Protein AF-A0A3N4JJE4-F1 (afdb_monomer)

InterPro domains:
  IPR036397 Ribonuclease H superfamily [G3DSA:3.30.420.10] (1-73)

Solvent-accessible surface area (backbone atoms only — not comparable to full-atom values): 4591 Å² total; per-residue (Å²): 146,62,65,83,76,39,56,66,56,50,53,52,49,52,52,52,51,54,56,58,65,55,46,78,82,54,79,79,84,45,73,70,55,46,52,51,50,53,52,55,55,54,71,66,59,47,71,67,57,52,52,52,51,48,57,50,41,56,60,48,50,54,51,27,61,77,49,75,70,49,88,85,80,82,128

Mean predicted aligned error: 6.0 Å

Radius of gyration: 15.22 Å; Cα contacts (8 Å, |Δi|>4): 33; chains: 1; bounding box: 35×24×41 Å

Nearest PDB structures (foldseek):
  3f27-assembly1_D  TM=5.144E-01  e=4.057E+00  Mus musculus
  4y60-assembly1_C  TM=4.651E-01  e=6.169E+00  Mus musculus

Sequence (75 aa):
NSPNFNPIEHIWRLMKWRILRHQGTESITTPRAMELVLKEEWEKITIEEINHEIVKLLDIMVRCMVTNGGNKFHA

Secondary structure (DSSP, 8-state):
--GGG-HHHHHHHHHHHHHHHHTTTS---SHHHHHHHHHHHHHT--HHHHHHHHHHHHHHHHHHHHTTT------

Foldseek 3Di:
DCCLLPLVVVVVVVLVVVVVVVVVVPDPDDPVSVVVSSVVSVVPQDPVNSVVSNVCSVVQVVVCVVVVNDDPRDD

Organism: NCBI:txid1336337

pLDDT: mean 85.19, std 10.93, range [44.56, 95.81]

Structure (mmCIF, N/CA/C/O backbone):
data_AF-A0A3N4JJE4-F1
#
_entry.id   AF-A0A3N4JJE4-F1
#
loop_
_atom_site.group_PDB
_atom_site.id
_atom_site.type_symbol
_atom_site.label_atom_id
_atom_site.label_alt_id
_atom_site.label_comp_id
_atom_site.label_asym_id
_atom_site.label_entity_id
_atom_site.label_seq_id
_atom_site.pdbx_PDB_ins_code
_atom_site.Cartn_x
_atom_site.Cartn_y
_atom_site.Cartn_z
_atom_site.occupancy
_atom_site.B_iso_or_equiv
_atom_site.auth_seq_id
_atom_site.auth_comp_id
_atom_site.auth_asym_id
_atom_site.auth_atom_id
_atom_site.pdbx_PDB_model_num
ATOM 1 N N . ASN A 1 1 ? 16.392 13.275 -6.551 1.00 70.00 1 ASN A N 1
ATOM 2 C CA . ASN A 1 1 ? 15.062 13.710 -7.040 1.00 70.00 1 ASN A CA 1
ATOM 3 C C . ASN A 1 1 ? 14.400 12.633 -7.893 1.00 70.00 1 ASN A C 1
ATOM 5 O O . ASN A 1 1 ? 14.044 12.904 -9.029 1.00 70.00 1 ASN A O 1
ATOM 9 N N . SER A 1 2 ? 14.222 11.420 -7.357 1.00 81.75 2 SER A N 1
ATOM 10 C CA . SER A 1 2 ? 13.745 10.273 -8.151 1.00 81.75 2 SER A CA 1
ATOM 11 C C . SER A 1 2 ? 12.777 9.365 -7.368 1.00 81.75 2 SER A C 1
ATOM 13 O O . SER A 1 2 ? 12.962 8.151 -7.372 1.00 81.75 2 SER A O 1
ATOM 15 N N . PRO A 1 3 ? 11.753 9.917 -6.681 1.00 84.44 3 PRO A N 1
ATOM 16 C CA . PRO A 1 3 ? 10.832 9.116 -5.864 1.00 84.44 3 PRO A CA 1
ATOM 17 C C . PRO A 1 3 ? 10.071 8.061 -6.683 1.00 84.44 3 PRO A C 1
ATOM 19 O O . PRO A 1 3 ? 9.765 6.997 -6.168 1.00 84.44 3 PRO A O 1
ATOM 22 N N . ASN A 1 4 ? 9.858 8.290 -7.986 1.00 82.25 4 ASN A N 1
ATOM 23 C CA . ASN A 1 4 ? 9.180 7.338 -8.880 1.00 82.25 4 ASN A CA 1
ATOM 24 C C . ASN A 1 4 ? 9.941 6.015 -9.091 1.00 82.25 4 ASN A C 1
ATOM 26 O O . ASN A 1 4 ? 9.379 5.077 -9.640 1.00 82.25 4 ASN A O 1
ATOM 30 N N . PHE A 1 5 ? 11.213 5.938 -8.687 1.00 83.69 5 PHE A N 1
ATOM 31 C CA . PHE A 1 5 ? 12.004 4.703 -8.737 1.00 83.69 5 PHE A CA 1
ATOM 32 C C . PHE A 1 5 ? 12.046 3.975 -7.391 1.00 83.69 5 PHE A C 1
ATOM 34 O O . PHE A 1 5 ? 12.696 2.939 -7.278 1.00 83.69 5 PHE A O 1
ATOM 41 N N . ASN A 1 6 ? 11.381 4.512 -6.366 1.00 88.56 6 ASN A N 1
ATOM 42 C CA . ASN A 1 6 ? 11.286 3.888 -5.060 1.00 88.56 6 ASN A CA 1
ATOM 43 C C . ASN A 1 6 ? 9.902 3.232 -4.907 1.00 88.56 6 ASN A C 1
ATOM 45 O O . ASN A 1 6 ? 8.910 3.955 -4.789 1.00 88.56 6 ASN A O 1
ATOM 49 N N . PRO A 1 7 ? 9.803 1.890 -4.870 1.00 85.44 7 PRO A N 1
ATOM 50 C CA . PRO A 1 7 ? 8.514 1.199 -4.818 1.00 85.44 7 PRO A CA 1
ATOM 51 C C . PRO A 1 7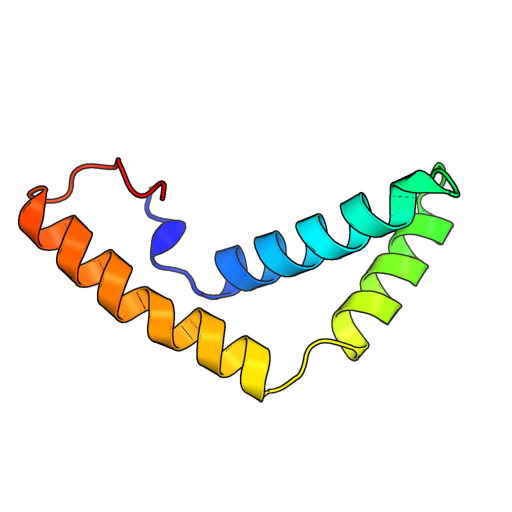 ? 7.671 1.588 -3.600 1.00 85.44 7 PRO A C 1
ATOM 53 O O . PRO A 1 7 ? 6.445 1.573 -3.682 1.00 85.44 7 PRO A O 1
ATOM 56 N N . ILE A 1 8 ? 8.293 2.000 -2.488 1.00 89.38 8 ILE A N 1
ATOM 57 C CA . ILE A 1 8 ? 7.543 2.397 -1.289 1.00 89.38 8 ILE A CA 1
ATOM 58 C C . ILE A 1 8 ? 6.656 3.629 -1.534 1.00 89.38 8 ILE A C 1
ATOM 60 O O . ILE A 1 8 ? 5.582 3.733 -0.954 1.00 89.38 8 ILE A O 1
ATOM 64 N N . GLU A 1 9 ? 7.040 4.523 -2.453 1.00 90.69 9 GLU A N 1
ATOM 65 C CA . GLU A 1 9 ? 6.240 5.700 -2.820 1.00 90.69 9 GLU A CA 1
ATOM 66 C C . GLU A 1 9 ? 4.932 5.302 -3.516 1.00 90.69 9 GLU A C 1
ATOM 68 O O . GLU A 1 9 ? 3.909 5.983 -3.396 1.00 90.69 9 GLU A O 1
ATOM 73 N N . HIS A 1 10 ? 4.937 4.175 -4.230 1.00 90.75 10 HIS A N 1
ATOM 74 C CA . HIS A 1 10 ? 3.732 3.627 -4.845 1.00 90.75 10 HIS A CA 1
ATOM 75 C C . HIS A 1 10 ? 2.812 3.008 -3.795 1.00 90.75 10 HIS A C 1
ATOM 77 O O . HIS A 1 10 ? 1.604 3.242 -3.830 1.00 90.75 10 HIS A O 1
ATOM 83 N N . ILE A 1 11 ? 3.385 2.307 -2.813 1.00 92.06 11 ILE A N 1
ATOM 84 C CA . ILE A 1 11 ? 2.634 1.770 -1.673 1.00 92.06 11 ILE A CA 1
ATOM 85 C C . ILE A 1 11 ? 1.984 2.908 -0.873 1.00 92.06 11 ILE A C 1
ATOM 87 O O . ILE A 1 11 ? 0.790 2.851 -0.577 1.00 92.06 11 ILE A O 1
ATOM 91 N N . TRP A 1 12 ? 2.709 4.000 -0.613 1.00 92.62 12 TRP A N 1
ATOM 92 C CA . TRP A 1 12 ? 2.136 5.186 0.032 1.00 92.62 12 TRP A CA 1
ATOM 93 C C . TRP A 1 12 ? 1.008 5.822 -0.779 1.00 92.62 12 TRP A C 1
ATOM 95 O O . TRP A 1 12 ? 0.001 6.253 -0.209 1.00 92.62 12 TRP A O 1
ATOM 105 N N . ARG A 1 13 ? 1.127 5.853 -2.110 1.00 91.44 13 ARG A N 1
ATOM 106 C CA . ARG A 1 13 ? 0.058 6.340 -2.992 1.00 91.44 13 ARG A CA 1
ATOM 107 C C . ARG A 1 13 ? -1.186 5.451 -2.923 1.00 91.44 13 ARG A C 1
ATOM 109 O O . ARG A 1 13 ? -2.289 5.993 -2.838 1.00 91.44 13 ARG A O 1
ATOM 116 N N . LEU A 1 14 ? -1.013 4.128 -2.917 1.00 91.31 14 LEU A N 1
ATOM 117 C CA . LEU A 1 14 ? -2.098 3.157 -2.753 1.00 91.31 14 LEU A CA 1
ATOM 118 C C . LEU A 1 14 ? -2.823 3.366 -1.417 1.00 91.31 14 LEU A C 1
ATOM 120 O O . LEU A 1 14 ? -4.043 3.534 -1.408 1.00 91.31 14 LEU A O 1
ATOM 124 N N . MET A 1 15 ? -2.081 3.441 -0.308 1.00 92.12 15 MET A N 1
ATOM 125 C CA . MET A 1 15 ? -2.653 3.701 1.019 1.00 92.12 15 MET A CA 1
ATOM 126 C C . MET A 1 15 ? -3.436 5.009 1.054 1.00 92.12 15 MET A C 1
ATOM 128 O O . MET A 1 15 ? -4.589 5.037 1.481 1.00 92.12 15 MET A O 1
ATOM 132 N N . LYS A 1 16 ? -2.841 6.095 0.549 1.00 91.25 16 LYS A N 1
ATOM 133 C CA . LYS A 1 16 ? -3.503 7.402 0.505 1.00 91.25 16 LYS A CA 1
ATOM 134 C C . LYS A 1 16 ? -4.805 7.342 -0.295 1.00 91.25 16 LYS A C 1
ATOM 136 O O . LYS A 1 16 ? -5.802 7.916 0.134 1.00 91.25 16 LYS A O 1
ATOM 141 N N . TRP A 1 17 ? -4.814 6.644 -1.432 1.00 90.25 17 TRP A N 1
ATOM 142 C CA . TRP A 1 17 ? -6.016 6.467 -2.248 1.00 90.25 17 TRP A CA 1
ATOM 143 C C . TRP A 1 17 ? -7.122 5.711 -1.501 1.00 90.25 17 TRP A C 1
ATOM 145 O O . TRP A 1 17 ? -8.270 6.157 -1.517 1.00 90.25 17 TRP A O 1
ATOM 155 N N . ARG A 1 18 ? -6.788 4.621 -0.798 1.00 90.25 18 ARG A N 1
ATOM 156 C CA . ARG A 1 18 ? 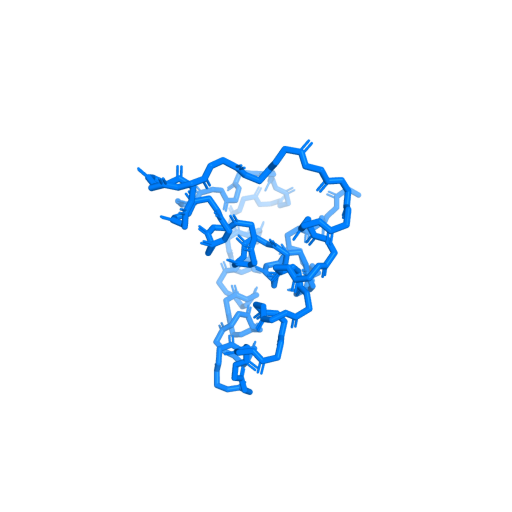-7.766 3.857 -0.004 1.00 90.25 18 ARG A CA 1
ATOM 157 C C . ARG A 1 18 ? -8.376 4.704 1.113 1.00 90.25 18 ARG A C 1
ATOM 159 O O . ARG A 1 18 ? -9.597 4.787 1.217 1.00 90.25 18 ARG A O 1
ATOM 166 N N . ILE A 1 19 ? -7.543 5.414 1.873 1.00 88.44 19 ILE A N 1
ATOM 167 C CA . ILE A 1 19 ? -7.988 6.298 2.965 1.00 88.44 19 ILE A CA 1
ATOM 168 C C . ILE A 1 19 ? -8.919 7.399 2.440 1.00 88.44 19 ILE A C 1
ATOM 170 O O . ILE A 1 19 ? -9.981 7.640 3.012 1.00 88.44 19 ILE A O 1
ATOM 174 N N . LEU A 1 20 ? -8.562 8.040 1.321 1.00 86.00 20 LEU A N 1
ATOM 175 C CA . LEU A 1 20 ? -9.398 9.074 0.700 1.00 86.00 20 LEU A CA 1
ATOM 176 C C . LEU A 1 20 ? -10.735 8.520 0.192 1.00 86.00 20 LEU A C 1
ATOM 178 O O . LEU A 1 20 ? -11.752 9.203 0.285 1.00 86.00 20 LEU A O 1
ATOM 182 N N . ARG A 1 21 ? -10.762 7.279 -0.310 1.00 81.56 21 ARG A N 1
ATOM 183 C CA . ARG A 1 21 ? -12.002 6.614 -0.736 1.00 81.56 21 ARG A CA 1
ATOM 184 C C . ARG A 1 21 ? -12.952 6.348 0.439 1.00 81.56 21 ARG A C 1
ATOM 186 O O . ARG A 1 21 ? -14.163 6.423 0.252 1.00 81.56 21 ARG A O 1
ATOM 193 N N . HIS A 1 22 ? -12.423 6.088 1.636 1.00 68.75 22 HIS A N 1
ATOM 194 C CA . HIS A 1 22 ? -13.213 5.918 2.863 1.00 68.75 22 HIS A CA 1
ATOM 195 C C . HIS A 1 22 ? -13.794 7.236 3.413 1.00 68.75 22 HIS A C 1
ATOM 197 O O . HIS A 1 22 ? -14.859 7.225 4.029 1.00 68.75 22 HIS A O 1
ATOM 203 N N . GLN A 1 23 ? -13.162 8.382 3.135 1.00 66.00 23 GLN A N 1
ATOM 204 C CA . GLN A 1 23 ? -13.610 9.702 3.612 1.00 66.00 23 GLN A CA 1
ATOM 205 C C . GLN A 1 23 ? -14.900 10.231 2.952 1.00 66.00 23 GLN A C 1
ATOM 207 O O . GLN A 1 23 ? -15.369 11.305 3.317 1.00 66.00 23 GLN A O 1
ATOM 212 N N . GLY A 1 24 ? -15.513 9.490 2.021 1.00 59.53 24 GLY A N 1
ATOM 213 C CA . GLY A 1 24 ? -16.823 9.844 1.456 1.00 59.53 24 GLY A CA 1
ATOM 214 C C . GLY A 1 24 ? -17.992 9.735 2.448 1.00 59.53 24 GLY A C 1
ATOM 215 O O . GLY A 1 24 ? -19.049 10.304 2.187 1.00 59.53 24 GLY A O 1
ATOM 216 N N . THR A 1 25 ? -17.811 9.029 3.571 1.00 60.19 25 THR A N 1
ATOM 217 C CA . THR A 1 25 ? -18.870 8.762 4.565 1.00 60.19 25 THR A CA 1
ATOM 218 C C . THR A 1 25 ? -18.547 9.233 5.986 1.00 60.19 25 THR A C 1
ATOM 220 O O . THR A 1 25 ? -19.463 9.665 6.676 1.00 60.19 25 THR A O 1
ATOM 223 N N . GLU A 1 26 ? -17.280 9.231 6.423 1.00 63.69 26 GLU A N 1
ATOM 224 C CA . GLU A 1 26 ? -16.868 9.736 7.745 1.00 63.69 26 GLU A CA 1
ATOM 225 C C . GLU A 1 26 ? -15.489 10.414 7.664 1.00 63.69 26 GLU A C 1
ATOM 227 O O . GLU A 1 26 ? -14.514 9.842 7.171 1.00 63.69 26 GLU A O 1
ATOM 232 N N . SER A 1 27 ? -15.390 11.658 8.139 1.00 76.38 27 SER A N 1
ATOM 233 C CA . SER A 1 27 ? -14.132 12.412 8.134 1.00 76.38 27 SER A CA 1
ATOM 234 C C . SER A 1 27 ? -13.210 11.956 9.267 1.00 76.38 27 SER A C 1
ATOM 236 O O . SER A 1 27 ? -13.549 12.074 10.444 1.00 76.38 27 SER A O 1
ATOM 238 N N . ILE A 1 28 ? -11.995 11.520 8.926 1.00 82.81 28 ILE A N 1
ATOM 239 C CA . ILE A 1 28 ? -10.934 11.215 9.898 1.00 82.81 28 ILE A CA 1
ATOM 240 C C . ILE A 1 28 ? -10.331 12.538 10.394 1.00 82.81 28 ILE A C 1
ATOM 242 O O . ILE A 1 28 ? -9.474 13.122 9.733 1.00 82.81 28 ILE A O 1
ATOM 246 N N . THR A 1 29 ? -10.788 13.036 11.544 1.00 85.88 29 THR A N 1
ATOM 247 C CA . THR A 1 29 ? -10.414 14.370 12.062 1.00 85.88 29 THR A CA 1
ATOM 248 C C . THR A 1 29 ? -9.430 14.349 13.230 1.00 85.88 29 THR A C 1
ATOM 250 O O . THR A 1 29 ? -8.962 15.406 13.648 1.00 85.88 29 THR A O 1
ATOM 253 N N . THR A 1 30 ? -9.085 13.172 13.763 1.00 90.81 30 THR A N 1
ATOM 254 C CA . THR A 1 30 ? -8.168 13.051 14.907 1.00 90.81 30 THR A CA 1
ATOM 255 C C . THR A 1 30 ? -6.920 12.240 14.553 1.00 90.81 30 THR A C 1
ATOM 257 O O . THR A 1 30 ? -7.022 11.275 13.790 1.00 90.81 30 THR A O 1
ATOM 260 N N . PRO A 1 31 ? -5.746 12.559 15.137 1.00 93.06 31 PRO A N 1
ATOM 261 C CA . PRO A 1 31 ? -4.530 11.770 14.935 1.00 93.06 31 PRO A CA 1
ATOM 262 C C . PRO A 1 31 ? -4.700 10.294 15.307 1.00 93.06 31 PRO A C 1
ATOM 264 O O . PRO A 1 31 ? -4.241 9.425 14.579 1.00 93.06 31 PRO A O 1
ATOM 267 N N . ARG A 1 32 ? -5.429 10.002 16.393 1.00 92.81 32 ARG A N 1
ATOM 268 C CA . ARG A 1 32 ? -5.697 8.627 16.837 1.00 92.81 32 ARG A CA 1
ATOM 269 C C . ARG A 1 32 ? -6.547 7.844 15.834 1.00 92.81 32 ARG A C 1
ATOM 271 O O . ARG A 1 32 ? -6.265 6.680 15.578 1.00 92.81 32 ARG A O 1
ATOM 278 N N . ALA A 1 33 ? -7.577 8.473 15.264 1.00 90.25 33 ALA A N 1
ATOM 279 C CA . ALA A 1 33 ? -8.376 7.845 14.214 1.00 90.25 33 ALA A CA 1
ATOM 280 C C . ALA A 1 33 ? -7.540 7.614 12.945 1.00 90.25 33 ALA A C 1
ATOM 282 O O . ALA A 1 33 ? -7.656 6.56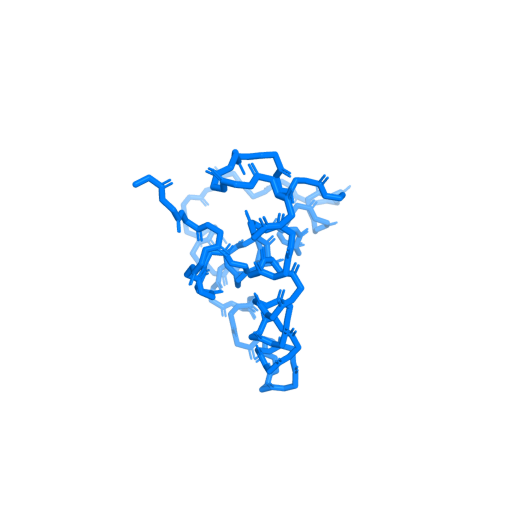5 12.321 1.00 90.25 33 ALA A O 1
ATOM 283 N N . MET A 1 34 ? -6.656 8.556 12.597 1.00 91.19 34 MET A N 1
ATOM 284 C CA . MET A 1 34 ? -5.737 8.400 11.467 1.00 91.19 34 MET A CA 1
ATOM 285 C C . MET A 1 34 ? -4.751 7.248 11.679 1.00 91.19 34 MET A C 1
ATOM 287 O O . MET A 1 34 ? -4.544 6.460 10.765 1.00 91.19 34 MET A O 1
ATOM 291 N N . GLU A 1 35 ? -4.175 7.115 12.874 1.00 93.50 35 GLU A N 1
ATOM 292 C CA . GLU A 1 35 ? -3.273 6.009 13.216 1.00 93.50 35 GLU A CA 1
ATOM 293 C C . GLU A 1 35 ? -3.961 4.644 13.069 1.00 93.50 35 GLU A C 1
ATOM 295 O O . GLU A 1 35 ? -3.394 3.730 12.469 1.00 93.50 35 GLU A O 1
ATOM 300 N N . LEU A 1 36 ? -5.202 4.523 13.556 1.00 92.06 36 LEU A N 1
ATOM 301 C CA . LEU A 1 36 ? -5.981 3.292 13.440 1.00 92.06 36 LEU A CA 1
ATOM 302 C C . LEU A 1 36 ? -6.231 2.927 11.971 1.00 92.06 36 LEU A C 1
ATOM 304 O O . LEU A 1 36 ? -5.921 1.814 11.555 1.00 92.06 36 LEU A O 1
ATOM 308 N N . VAL A 1 37 ? -6.714 3.885 11.177 1.00 90.44 37 VAL A N 1
ATOM 309 C CA . VAL A 1 37 ? -6.997 3.665 9.753 1.00 90.44 37 VAL A CA 1
ATOM 310 C C . VAL A 1 37 ? -5.722 3.336 8.976 1.00 90.44 37 VAL A C 1
ATOM 312 O O . VAL A 1 37 ? -5.735 2.446 8.130 1.00 90.44 37 VAL A O 1
ATOM 315 N N . LEU A 1 38 ? -4.602 4.005 9.267 1.00 92.12 38 LEU A N 1
ATOM 316 C CA . LEU A 1 38 ? -3.312 3.690 8.645 1.00 92.12 38 LEU A CA 1
ATOM 317 C C . LEU A 1 38 ? -2.903 2.242 8.913 1.00 92.12 38 LEU A C 1
ATOM 319 O O . LEU A 1 38 ? -2.470 1.555 7.987 1.00 92.12 38 LEU A O 1
ATOM 323 N N . LYS A 1 39 ? -3.052 1.780 10.158 1.00 94.12 39 LYS A N 1
ATOM 324 C CA . LYS A 1 39 ? -2.722 0.407 10.539 1.00 94.12 39 LYS A CA 1
ATOM 325 C C . LYS A 1 39 ? -3.643 -0.605 9.855 1.00 94.12 39 LYS A C 1
ATOM 327 O O . LYS A 1 39 ? -3.149 -1.565 9.272 1.00 94.12 39 LYS A O 1
ATOM 332 N N . GLU A 1 40 ? -4.951 -0.368 9.874 1.00 92.62 40 GLU A N 1
ATOM 333 C CA . GLU A 1 40 ? -5.934 -1.237 9.215 1.00 92.62 40 GLU A CA 1
ATOM 334 C C . GLU A 1 40 ? -5.696 -1.335 7.705 1.00 92.62 40 GLU A C 1
ATOM 336 O O . GLU A 1 40 ? -5.723 -2.426 7.139 1.00 92.62 40 GLU A O 1
ATOM 341 N N . GLU A 1 41 ? -5.446 -0.209 7.036 1.00 92.19 41 GLU A N 1
ATOM 342 C CA . GLU A 1 41 ? -5.186 -0.201 5.597 1.00 92.19 41 GLU A CA 1
ATOM 343 C C . GLU A 1 41 ? -3.853 -0.851 5.244 1.00 92.19 41 GLU A C 1
ATOM 345 O O . GLU A 1 41 ? -3.773 -1.527 4.220 1.00 92.19 41 GLU A O 1
ATOM 350 N N . TRP A 1 42 ? -2.832 -0.694 6.091 1.00 94.25 42 TRP A N 1
ATOM 351 C CA . TRP A 1 42 ? -1.551 -1.377 5.930 1.00 94.25 42 TRP A CA 1
ATOM 352 C C . TRP A 1 42 ? -1.701 -2.898 6.018 1.00 94.25 42 TRP A C 1
ATOM 354 O O . TRP A 1 42 ? -1.199 -3.613 5.154 1.00 94.25 42 TRP A O 1
ATOM 364 N N . GLU A 1 43 ? -2.438 -3.398 7.012 1.00 95.44 43 GLU A N 1
ATOM 365 C CA . GLU A 1 43 ? -2.675 -4.837 7.201 1.00 95.44 43 GLU A CA 1
ATOM 366 C C . GLU A 1 43 ? -3.493 -5.466 6.058 1.00 95.44 43 GLU A C 1
ATOM 368 O O . GLU A 1 43 ? -3.363 -6.659 5.790 1.00 95.44 43 GLU A O 1
ATOM 373 N N . LYS A 1 44 ? -4.302 -4.671 5.344 1.00 94.69 44 LYS A N 1
ATOM 374 C CA . LYS A 1 44 ? -5.071 -5.112 4.165 1.00 94.69 44 LYS A CA 1
ATOM 375 C C . LYS A 1 44 ? -4.256 -5.157 2.872 1.00 94.69 44 LYS A C 1
ATOM 377 O O . LYS A 1 44 ? -4.792 -5.592 1.853 1.00 94.69 44 LYS A O 1
ATOM 382 N N . ILE A 1 45 ? -3.035 -4.622 2.834 1.00 94.00 45 ILE A N 1
ATOM 383 C CA . ILE A 1 45 ? -2.217 -4.673 1.616 1.00 94.00 45 ILE A CA 1
ATOM 384 C C . ILE A 1 45 ? -1.700 -6.095 1.434 1.00 94.00 45 ILE A C 1
ATOM 386 O O . ILE A 1 45 ? -0.992 -6.639 2.279 1.00 94.00 45 ILE A O 1
ATOM 390 N N . THR A 1 46 ? -2.052 -6.687 0.301 1.00 95.81 46 THR A N 1
ATOM 391 C CA . THR A 1 46 ? -1.639 -8.050 -0.037 1.00 95.81 46 THR A CA 1
ATOM 392 C C . THR A 1 46 ? -0.248 -8.078 -0.672 1.00 95.81 46 THR A C 1
ATOM 394 O O . THR A 1 46 ? 0.226 -7.086 -1.236 1.00 95.81 46 THR A O 1
ATOM 397 N N . ILE A 1 47 ? 0.416 -9.237 -0.618 1.00 94.06 47 ILE A N 1
ATOM 398 C CA . ILE A 1 47 ? 1.707 -9.444 -1.295 1.00 94.06 47 ILE A CA 1
ATOM 399 C C . ILE A 1 47 ? 1.539 -9.270 -2.810 1.00 94.06 47 ILE A C 1
ATOM 401 O O . ILE A 1 47 ? 2.422 -8.738 -3.478 1.00 94.06 47 ILE A O 1
ATOM 405 N N . GLU A 1 48 ? 0.392 -9.666 -3.353 1.00 95.38 48 GLU A N 1
ATOM 406 C CA . GLU A 1 48 ? 0.034 -9.515 -4.759 1.00 95.38 48 GLU A CA 1
ATOM 407 C C . GLU A 1 48 ? -0.008 -8.041 -5.175 1.00 95.38 48 GLU A C 1
ATOM 409 O O . GLU A 1 48 ? 0.543 -7.681 -6.216 1.00 95.38 48 GLU A O 1
ATOM 414 N N . GLU A 1 49 ? -0.597 -7.174 -4.352 1.00 93.25 49 GLU A N 1
ATOM 415 C CA . GLU A 1 49 ? -0.621 -5.729 -4.600 1.00 93.25 49 GLU A CA 1
ATOM 416 C C . GLU A 1 49 ? 0.769 -5.102 -4.487 1.00 93.25 49 GLU A C 1
ATOM 418 O O . GLU A 1 49 ? 1.134 -4.270 -5.318 1.00 93.25 49 GLU A O 1
ATOM 423 N N . ILE A 1 50 ? 1.581 -5.544 -3.521 1.00 92.31 50 ILE A N 1
ATOM 424 C CA . ILE A 1 50 ? 2.982 -5.114 -3.411 1.00 92.31 50 ILE A CA 1
ATOM 425 C C . ILE A 1 50 ? 3.755 -5.503 -4.674 1.00 92.31 50 ILE A C 1
ATOM 427 O O . ILE A 1 50 ? 4.420 -4.662 -5.282 1.00 92.31 50 ILE A O 1
ATOM 431 N N . ASN A 1 51 ? 3.633 -6.758 -5.106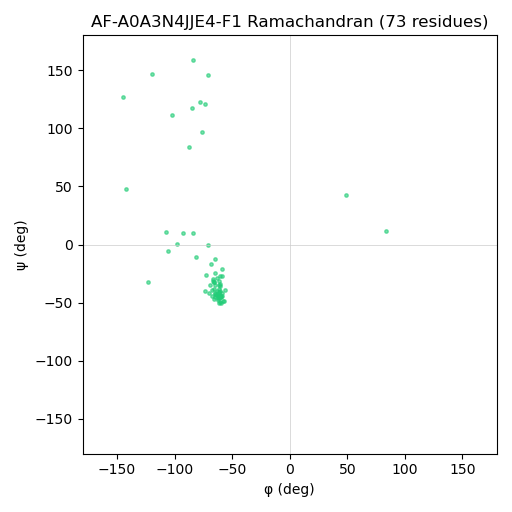 1.00 93.38 51 ASN A N 1
ATOM 432 C CA . ASN A 1 51 ? 4.285 -7.254 -6.314 1.00 93.38 51 ASN A CA 1
ATOM 433 C C . ASN A 1 51 ? 3.817 -6.488 -7.555 1.00 93.38 51 ASN A C 1
ATOM 435 O O . ASN A 1 51 ? 4.634 -6.140 -8.408 1.00 93.38 51 ASN A O 1
ATOM 439 N N . HIS A 1 52 ? 2.524 -6.172 -7.638 1.00 91.88 52 HIS A N 1
ATOM 440 C CA . HIS A 1 52 ? 1.974 -5.365 -8.719 1.00 91.88 52 HIS A CA 1
ATOM 441 C C . HIS A 1 52 ? 2.597 -3.959 -8.763 1.00 91.88 52 HIS A C 1
ATOM 443 O O . HIS A 1 52 ? 3.002 -3.507 -9.836 1.00 91.88 52 HIS A O 1
ATOM 449 N N . GLU A 1 53 ? 2.742 -3.278 -7.620 1.00 89.31 53 GLU A N 1
ATOM 450 C CA . GLU A 1 53 ? 3.395 -1.961 -7.566 1.00 89.31 53 GLU A CA 1
ATOM 451 C C . GLU A 1 53 ? 4.898 -2.016 -7.889 1.00 89.31 53 GLU A C 1
ATOM 453 O O . GLU A 1 53 ? 5.425 -1.072 -8.487 1.00 89.31 53 GLU A O 1
ATOM 458 N N . ILE A 1 54 ? 5.581 -3.118 -7.552 1.00 88.19 54 ILE A N 1
ATOM 459 C CA . ILE A 1 54 ? 6.988 -3.349 -7.918 1.00 88.19 54 ILE A CA 1
ATOM 460 C C . ILE A 1 54 ? 7.129 -3.531 -9.433 1.00 88.19 54 ILE A C 1
ATOM 462 O O . ILE A 1 54 ? 8.014 -2.924 -10.035 1.0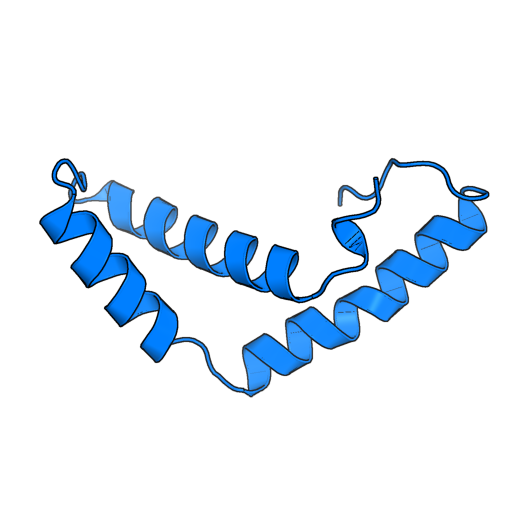0 88.19 54 ILE A O 1
ATOM 466 N N . VAL A 1 55 ? 6.252 -4.310 -10.075 1.00 90.50 55 VAL A N 1
ATOM 467 C CA . VAL A 1 55 ? 6.313 -4.545 -11.531 1.00 90.50 55 VAL A CA 1
ATOM 468 C C . VAL A 1 55 ? 6.174 -3.239 -12.324 1.00 90.50 55 VAL A C 1
AT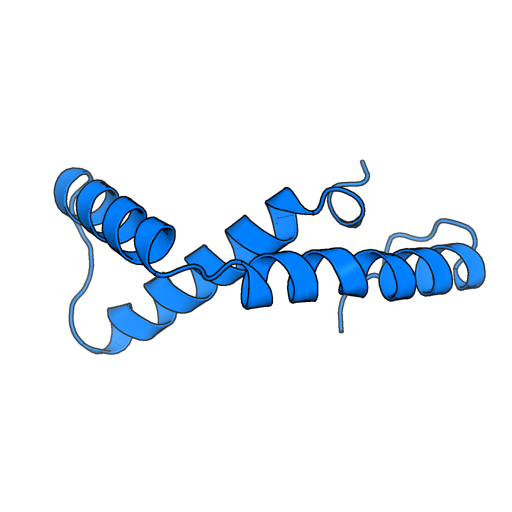OM 470 O O . VAL A 1 55 ? 6.881 -3.056 -13.316 1.00 90.50 55 VAL A O 1
ATOM 473 N N . LYS A 1 56 ? 5.363 -2.279 -11.855 1.00 87.00 56 LYS A N 1
ATOM 474 C CA . LYS A 1 56 ? 5.212 -0.955 -12.498 1.00 87.00 56 LYS A CA 1
ATOM 475 C C . LYS A 1 56 ? 6.5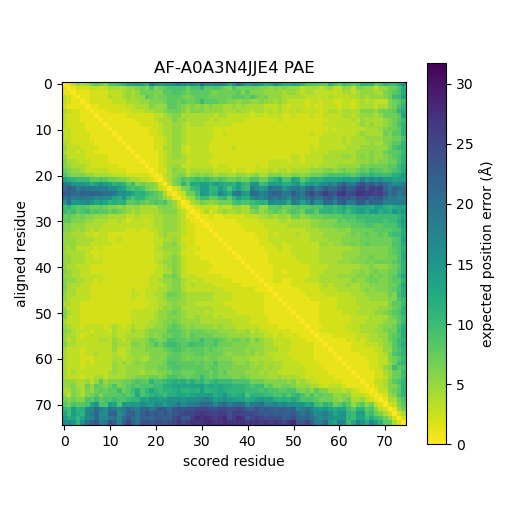16 -0.160 -12.601 1.00 87.00 56 LYS A C 1
ATOM 477 O O . LYS A 1 56 ? 6.605 0.746 -13.433 1.00 87.00 56 LYS A O 1
ATOM 482 N N . LEU A 1 57 ? 7.530 -0.464 -11.785 1.00 86.31 57 LEU A N 1
ATOM 483 C CA . LEU A 1 57 ? 8.837 0.194 -11.883 1.00 86.31 57 LEU A CA 1
ATOM 484 C C . LEU A 1 57 ? 9.488 -0.034 -13.248 1.00 86.31 57 LEU A C 1
ATOM 486 O O . LEU A 1 57 ? 10.138 0.878 -13.758 1.00 86.31 57 LEU A O 1
ATOM 490 N N . LEU A 1 58 ? 9.275 -1.200 -13.866 1.00 87.31 58 LEU A N 1
ATOM 491 C CA . LEU A 1 58 ? 9.804 -1.491 -15.199 1.00 87.31 58 LEU A CA 1
ATOM 492 C C . LEU A 1 58 ? 9.248 -0.501 -16.232 1.00 87.31 58 LEU A C 1
ATOM 494 O O . LEU A 1 58 ? 10.012 0.098 -16.989 1.00 87.31 58 LEU A O 1
ATOM 498 N N . ASP A 1 59 ? 7.944 -0.224 -16.188 1.00 88.56 59 ASP A N 1
ATOM 499 C CA . ASP A 1 59 ? 7.301 0.747 -17.082 1.00 88.56 59 ASP A CA 1
ATOM 500 C C . ASP A 1 59 ? 7.780 2.184 -16.834 1.00 88.56 59 ASP A C 1
ATOM 502 O O . ASP A 1 59 ? 7.839 3.008 -17.753 1.00 88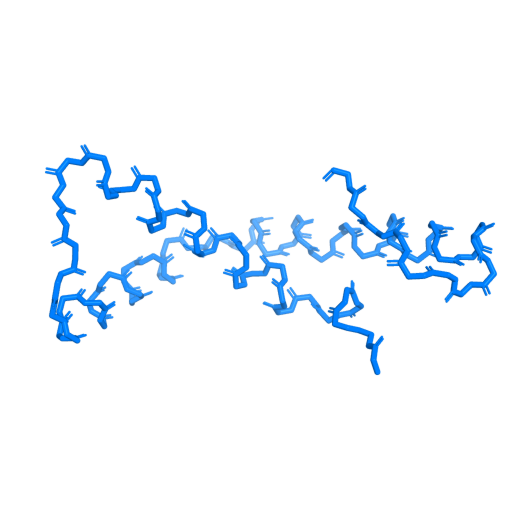.56 59 ASP A O 1
ATOM 506 N N . ILE A 1 60 ? 8.109 2.525 -15.585 1.00 86.12 60 ILE A N 1
ATOM 507 C CA . ILE A 1 60 ? 8.681 3.835 -15.239 1.00 86.12 60 ILE A CA 1
ATOM 508 C C . ILE A 1 60 ? 10.106 3.954 -15.780 1.00 86.12 60 ILE A C 1
ATOM 510 O O . ILE A 1 60 ? 10.453 4.995 -16.342 1.00 86.12 60 ILE A O 1
ATOM 514 N N . MET A 1 61 ? 10.913 2.895 -15.671 1.00 87.31 61 MET A N 1
ATOM 515 C CA . MET A 1 61 ? 12.264 2.857 -16.235 1.00 87.31 61 MET A CA 1
ATOM 516 C C . MET A 1 61 ? 12.240 3.017 -17.754 1.00 87.31 61 MET A C 1
ATOM 518 O O . MET A 1 61 ? 12.975 3.852 -18.281 1.00 87.31 61 MET A O 1
ATOM 522 N N . VAL A 1 62 ? 11.356 2.298 -18.453 1.00 89.75 62 VAL A N 1
ATOM 523 C CA . VAL A 1 62 ? 11.188 2.437 -19.909 1.00 89.75 62 VAL A CA 1
ATOM 524 C C . VAL A 1 62 ? 10.832 3.875 -20.282 1.00 89.75 62 VAL A C 1
ATOM 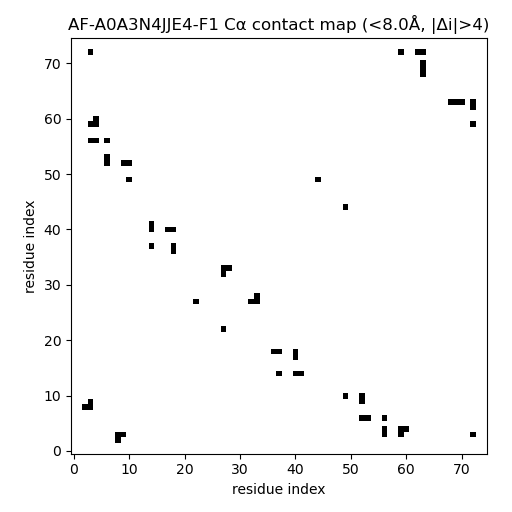526 O O . VAL A 1 62 ? 11.486 4.470 -21.140 1.00 89.75 62 VAL A O 1
ATOM 529 N N . ARG A 1 63 ? 9.856 4.480 -19.595 1.00 86.69 63 ARG A N 1
ATOM 530 C CA . ARG A 1 63 ? 9.468 5.877 -19.845 1.00 86.69 63 ARG A CA 1
ATOM 531 C C . ARG A 1 63 ? 10.605 6.860 -19.579 1.00 86.69 63 ARG A C 1
ATOM 533 O O . ARG A 1 63 ? 10.795 7.773 -20.373 1.00 86.69 63 ARG A O 1
ATOM 540 N N . CYS A 1 64 ? 11.381 6.656 -18.517 1.00 87.38 64 CYS A N 1
ATOM 541 C CA . CYS A 1 64 ? 12.540 7.490 -18.198 1.00 87.38 64 CYS A CA 1
ATOM 542 C C . CYS A 1 64 ? 13.611 7.464 -19.293 1.00 87.38 64 CYS A C 1
ATOM 544 O O . CYS A 1 64 ? 14.175 8.503 -19.634 1.00 87.38 64 CYS A O 1
ATOM 546 N N . MET A 1 65 ? 13.877 6.285 -19.862 1.00 87.81 65 MET A N 1
ATOM 547 C CA . MET A 1 65 ? 14.830 6.148 -20.965 1.00 87.81 65 MET A CA 1
ATOM 548 C C . MET A 1 65 ? 14.342 6.892 -22.210 1.00 87.81 65 MET A C 1
ATOM 550 O O . MET A 1 65 ? 15.102 7.653 -22.798 1.00 87.81 65 MET A O 1
ATOM 554 N N . VAL A 1 66 ? 13.061 6.744 -22.567 1.00 89.50 66 VAL A N 1
ATOM 555 C CA . VAL A 1 66 ? 12.457 7.446 -23.717 1.00 89.50 66 VAL A CA 1
ATOM 556 C C . VAL A 1 66 ? 12.490 8.969 -23.542 1.00 89.50 66 VAL A C 1
ATOM 558 O O . VAL A 1 66 ? 12.611 9.701 -24.522 1.00 89.50 66 VAL A O 1
ATOM 561 N N . THR A 1 67 ? 12.409 9.466 -22.307 1.00 85.81 67 THR A N 1
ATOM 562 C CA . THR A 1 67 ? 12.457 10.903 -22.005 1.00 85.81 67 THR A CA 1
ATOM 563 C C . THR A 1 67 ? 13.862 11.425 -21.687 1.00 85.81 67 THR A C 1
ATOM 565 O O . THR A 1 67 ? 13.973 12.565 -21.232 1.00 85.81 67 THR A O 1
ATOM 568 N N . ASN A 1 68 ? 14.926 10.636 -21.898 1.00 86.25 68 ASN A N 1
ATOM 569 C CA . ASN A 1 68 ? 16.314 10.981 -21.553 1.00 86.25 68 ASN A CA 1
ATOM 570 C C . ASN A 1 68 ? 16.470 11.504 -20.108 1.00 86.25 68 ASN A C 1
ATOM 572 O O . ASN A 1 68 ? 17.164 12.491 -19.859 1.00 86.25 68 ASN A O 1
ATOM 576 N N . GLY A 1 69 ? 15.796 10.867 -19.146 1.00 79.31 69 GLY A N 1
ATOM 577 C CA . GLY A 1 69 ? 15.839 11.276 -17.737 1.00 79.31 69 GLY A CA 1
ATOM 578 C C . GLY A 1 69 ? 14.868 12.402 -17.361 1.00 79.31 69 GLY A C 1
ATOM 579 O O . GLY A 1 69 ? 14.982 12.969 -16.275 1.00 79.31 69 GLY A O 1
ATOM 580 N N . GLY A 1 70 ? 13.915 12.748 -18.232 1.00 79.19 70 GLY A N 1
ATOM 581 C CA . GLY A 1 70 ? 12.893 13.762 -17.961 1.00 79.19 70 GLY A CA 1
ATOM 582 C C . GLY A 1 70 ? 11.842 13.321 -16.928 1.00 79.19 70 GLY A C 1
ATOM 583 O O . GLY A 1 70 ? 11.414 12.172 -16.912 1.00 79.19 70 GLY A O 1
ATOM 584 N N . ASN A 1 71 ? 11.352 14.264 -16.112 1.00 71.25 71 ASN A N 1
ATOM 585 C CA . ASN A 1 71 ? 10.544 13.993 -14.907 1.00 71.25 71 ASN A CA 1
ATOM 586 C C . ASN A 1 71 ? 9.023 13.783 -15.107 1.00 71.25 71 ASN A C 1
ATOM 588 O O . ASN A 1 71 ? 8.268 13.772 -14.132 1.00 71.25 71 ASN A O 1
ATOM 592 N N . LYS A 1 72 ? 8.527 13.652 -16.341 1.00 61.66 72 LYS A N 1
ATOM 593 C CA . LYS A 1 72 ? 7.080 13.537 -16.614 1.00 61.66 72 LYS A CA 1
ATOM 594 C C . LYS A 1 72 ? 6.623 12.077 -16.536 1.00 61.66 72 LYS A C 1
ATOM 596 O O . LYS A 1 72 ? 6.530 11.402 -17.554 1.00 61.66 72 LYS A O 1
ATOM 601 N N . PHE A 1 73 ? 6.335 11.600 -15.325 1.00 61.62 73 PHE A N 1
ATOM 602 C CA . PHE A 1 73 ? 5.980 10.194 -15.063 1.00 61.62 73 PHE A CA 1
ATOM 603 C C . PHE A 1 73 ? 4.500 9.950 -14.725 1.00 61.62 73 PHE A C 1
ATOM 605 O O . PHE A 1 73 ? 4.140 8.861 -14.286 1.00 61.62 73 PHE A O 1
ATOM 612 N N . HIS A 1 74 ? 3.632 10.944 -14.908 1.00 50.78 74 HIS A N 1
ATOM 613 C CA . HIS A 1 74 ? 2.207 10.806 -14.613 1.00 50.78 74 HIS A CA 1
ATOM 614 C C . HIS A 1 74 ? 1.471 10.189 -15.810 1.00 50.78 74 HIS A C 1
ATOM 616 O O . HIS A 1 74 ? 1.481 10.764 -16.898 1.00 50.78 74 HIS A O 1
ATOM 622 N N . ALA A 1 75 ? 0.887 9.008 -15.592 1.00 44.56 75 ALA A N 1
ATOM 623 C CA . ALA A 1 75 ? -0.282 8.524 -16.322 1.00 44.56 75 ALA A CA 1
ATOM 624 C C . ALA A 1 75 ? -1.520 8.816 -15.469 1.00 44.56 75 ALA A C 1
ATOM 626 O O . ALA A 1 75 ? -1.366 8.775 -14.221 1.00 44.56 75 ALA A O 1
#